Protein AF-A0A349LHI5-F1 (afdb_monomer)

Nearest PDB structures (foldseek):
  5xj6-assembly1_A  TM=8.615E-01  e=1.983E-06  Aquifex aeolicus VF5
  5xj8-assembly1_A  TM=8.610E-01  e=3.447E-06  Aquifex aeolicus VF5

pLDDT: mean 70.76, std 17.77, range [39.59, 93.94]

Solvent-accessible surface area (backbone atoms only — not comparable to full-atom values): 9200 Å² total; per-residue (Å²): 124,28,35,59,59,48,57,50,45,58,71,72,62,80,53,63,80,77,56,48,50,56,52,44,50,48,52,52,48,48,54,38,45,26,71,91,52,75,59,64,37,67,66,42,58,75,39,52,47,30,33,37,42,70,47,26,48,62,40,40,52,53,39,49,52,50,27,50,54,36,23,71,73,69,24,27,59,66,59,17,51,45,52,33,34,67,46,43,24,61,43,43,71,76,42,82,57,80,50,66,74,60,44,30,58,50,37,45,54,51,21,52,54,36,46,61,61,37,49,68,55,52,54,24,52,77,68,69,69,51,75,62,63,73,88,74,75,82,69,77,87,72,82,81,71,76,94,71,79,71,78,79,77,78,73,84,74,90,78,136

Structure (mmCIF, N/CA/C/O backbone):
data_AF-A0A349LHI5-F1
#
_entry.id   AF-A0A349LHI5-F1
#
loop_
_atom_site.group_PDB
_atom_site.id
_atom_site.type_symbol
_atom_site.label_atom_id
_atom_site.label_alt_id
_atom_site.label_comp_id
_atom_site.label_asym_id
_atom_site.label_entity_id
_atom_site.label_seq_id
_atom_site.pdbx_PDB_ins_code
_atom_site.Cartn_x
_atom_site.Cartn_y
_atom_site.Cartn_z
_atom_site.occupancy
_atom_site.B_iso_or_equiv
_atom_site.auth_seq_id
_atom_site.auth_comp_id
_atom_site.auth_asym_id
_atom_site.auth_atom_id
_atom_site.pdbx_PDB_model_num
ATOM 1 N N . LYS A 1 1 ? 8.633 -10.179 5.757 1.00 39.59 1 LYS A N 1
ATOM 2 C CA . LYS A 1 1 ? 7.979 -11.406 5.226 1.00 39.59 1 LYS A CA 1
ATOM 3 C C . LYS A 1 1 ? 7.782 -11.369 3.703 1.00 39.59 1 LYS A C 1
ATOM 5 O O . LYS A 1 1 ? 8.034 -12.392 3.097 1.00 39.59 1 LYS A O 1
ATOM 10 N N . GLY A 1 2 ? 7.414 -10.236 3.080 1.00 47.12 2 GLY A N 1
ATOM 11 C CA . GLY A 1 2 ? 7.325 -10.119 1.605 1.00 47.12 2 GLY A CA 1
ATOM 12 C C . GLY A 1 2 ? 8.663 -9.964 0.859 1.00 47.12 2 GLY A C 1
ATOM 13 O O . GLY A 1 2 ? 8.761 -10.372 -0.290 1.00 47.12 2 GLY A O 1
ATOM 14 N N . TRP A 1 3 ? 9.702 -9.446 1.526 1.00 51.22 3 TRP A N 1
ATOM 15 C CA . TRP A 1 3 ? 11.030 -9.237 0.926 1.00 51.22 3 TRP A CA 1
ATOM 16 C C . TRP A 1 3 ? 11.723 -10.542 0.513 1.00 51.22 3 TRP A C 1
ATOM 18 O O . TRP A 1 3 ? 12.260 -10.628 -0.580 1.00 51.22 3 TRP A O 1
ATOM 28 N N . VAL A 1 4 ? 11.657 -11.581 1.355 1.00 50.03 4 VAL A N 1
ATOM 29 C CA . VAL A 1 4 ? 12.345 -12.858 1.096 1.00 50.03 4 VAL A CA 1
ATOM 30 C C . VAL A 1 4 ? 11.813 -13.546 -0.173 1.00 50.03 4 VAL A C 1
ATOM 32 O O . VAL A 1 4 ? 12.629 -13.853 -1.032 1.00 50.03 4 VAL A O 1
ATOM 35 N N . PRO A 1 5 ? 10.491 -13.721 -0.384 1.00 54.84 5 PRO A N 1
ATOM 36 C CA . PRO A 1 5 ? 9.981 -14.227 -1.661 1.00 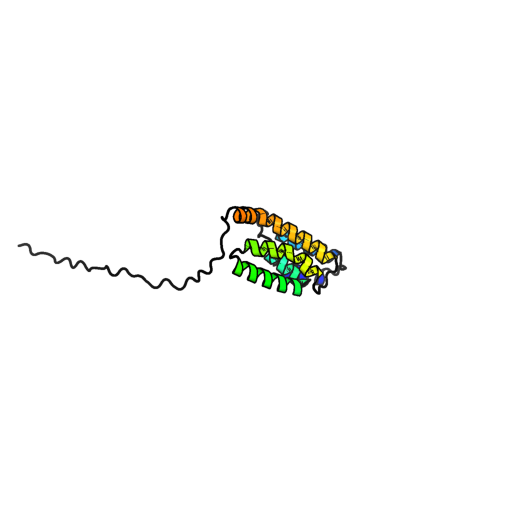54.84 5 PRO A CA 1
ATOM 37 C C . PRO A 1 5 ? 10.303 -13.306 -2.8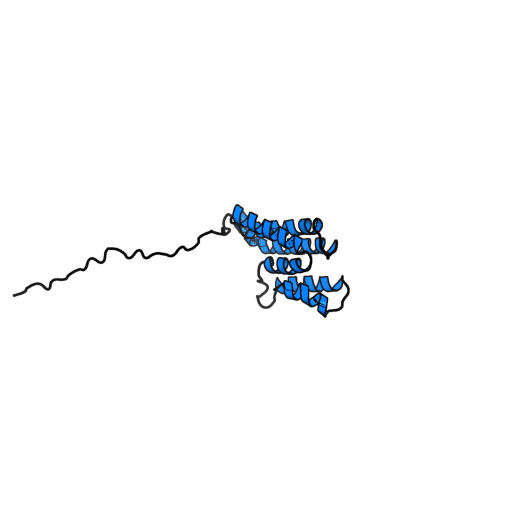45 1.00 54.84 5 PRO A C 1
ATOM 39 O O . PRO A 1 5 ? 10.691 -13.790 -3.899 1.00 54.84 5 PRO A O 1
ATOM 42 N N . ALA A 1 6 ? 10.176 -11.984 -2.683 1.00 53.84 6 ALA A N 1
ATOM 43 C CA . ALA A 1 6 ? 10.388 -11.037 -3.780 1.00 53.84 6 ALA A CA 1
ATOM 44 C C . ALA A 1 6 ? 11.856 -10.948 -4.238 1.00 53.84 6 ALA A C 1
ATOM 46 O O . ALA A 1 6 ? 12.102 -10.715 -5.415 1.00 53.84 6 ALA A O 1
ATOM 47 N N . ALA A 1 7 ? 12.817 -11.146 -3.332 1.00 55.34 7 ALA A N 1
ATOM 48 C CA . ALA A 1 7 ? 14.247 -11.071 -3.629 1.00 55.34 7 ALA A CA 1
ATOM 49 C C . ALA A 1 7 ? 14.867 -12.438 -3.969 1.00 55.34 7 ALA A C 1
ATOM 51 O O . ALA A 1 7 ? 15.732 -12.522 -4.835 1.00 55.34 7 ALA A O 1
ATOM 52 N N . LEU A 1 8 ? 14.434 -13.516 -3.305 1.00 50.81 8 LEU A N 1
ATOM 53 C CA . LEU A 1 8 ? 15.068 -14.833 -3.428 1.00 50.81 8 LEU A CA 1
ATOM 54 C C . LEU A 1 8 ? 14.501 -15.663 -4.591 1.00 50.81 8 LEU A C 1
ATOM 56 O O . LEU A 1 8 ? 15.226 -16.430 -5.220 1.00 50.81 8 LEU A O 1
ATOM 60 N N . PHE A 1 9 ? 13.211 -15.511 -4.899 1.00 55.94 9 PHE A N 1
ATOM 61 C CA . PHE A 1 9 ? 12.540 -16.324 -5.917 1.00 55.94 9 PHE A CA 1
ATOM 62 C C . PHE A 1 9 ? 12.961 -15.994 -7.364 1.00 55.94 9 PHE A C 1
ATOM 64 O O . PHE A 1 9 ? 13.158 -16.934 -8.133 1.00 55.94 9 PHE A O 1
ATOM 71 N N . PRO A 1 10 ? 13.192 -14.720 -7.751 1.00 51.75 10 PRO A N 1
ATOM 72 C CA . PRO A 1 10 ? 13.727 -14.393 -9.078 1.00 51.75 10 PRO A CA 1
ATOM 73 C C . PRO A 1 10 ? 15.134 -14.963 -9.313 1.00 51.75 10 PRO A C 1
ATOM 75 O O . PRO A 1 10 ? 15.476 -15.312 -10.437 1.00 51.75 10 PRO A O 1
ATOM 78 N N . LEU A 1 11 ? 15.926 -15.088 -8.243 1.00 52.97 11 LEU A N 1
ATOM 79 C CA . LEU A 1 11 ? 17.294 -15.611 -8.267 1.00 52.97 11 LEU A CA 1
ATOM 80 C C . LEU A 1 11 ? 17.345 -17.143 -8.393 1.00 52.97 11 LEU A C 1
ATOM 82 O O . LEU A 1 11 ? 18.227 -17.664 -9.067 1.00 52.97 11 LEU A O 1
ATOM 86 N N . LEU A 1 12 ? 16.403 -17.864 -7.772 1.00 48.31 12 LEU A N 1
ATOM 87 C CA . LEU A 1 12 ? 16.358 -19.334 -7.789 1.00 48.31 12 LEU A CA 1
ATOM 88 C C . LEU A 1 12 ? 15.612 -19.924 -8.992 1.00 48.31 12 LEU A C 1
ATOM 90 O O . LEU A 1 12 ? 15.906 -21.046 -9.393 1.00 48.31 12 LEU A O 1
ATOM 94 N N . ALA A 1 13 ? 14.628 -19.213 -9.547 1.00 48.62 13 ALA A N 1
ATOM 95 C CA . ALA A 1 13 ? 13.701 -19.808 -10.508 1.00 48.62 13 ALA A CA 1
ATOM 96 C C . ALA A 1 13 ? 14.181 -19.762 -11.973 1.00 48.62 13 ALA A C 1
ATOM 98 O O . ALA A 1 13 ? 13.583 -20.433 -12.809 1.00 48.62 13 ALA A O 1
ATOM 99 N N . GLY A 1 14 ? 15.230 -18.994 -12.308 1.00 46.53 14 GLY A N 1
ATOM 100 C CA . GLY A 1 14 ? 15.832 -18.984 -13.656 1.00 46.53 14 GLY A CA 1
ATOM 101 C C . GLY A 1 14 ? 14.858 -18.671 -14.806 1.00 46.53 14 GLY A C 1
ATOM 102 O O . GLY A 1 14 ? 15.135 -18.991 -15.958 1.00 46.53 14 GLY A O 1
ATOM 103 N N . VAL A 1 15 ? 13.699 -18.084 -14.501 1.00 44.38 15 VAL A N 1
ATOM 104 C CA . VAL A 1 15 ? 12.613 -17.809 -15.448 1.00 44.38 15 VAL A CA 1
ATOM 105 C C . VAL A 1 15 ? 12.648 -16.350 -15.872 1.00 44.38 15 VAL A C 1
ATOM 107 O O . VAL A 1 15 ? 12.815 -15.454 -15.046 1.00 44.38 15 VAL A O 1
ATOM 110 N N . GLY A 1 16 ? 12.463 -16.112 -17.172 1.00 49.16 16 GLY A N 1
ATOM 111 C CA . GLY A 1 16 ? 12.417 -14.772 -17.748 1.00 49.16 16 GLY A CA 1
ATOM 112 C C . GLY A 1 16 ? 11.425 -13.844 -17.038 1.00 49.16 16 GLY A C 1
ATOM 113 O O . GLY A 1 16 ? 10.417 -14.284 -16.473 1.00 49.16 16 GLY A O 1
ATOM 114 N N . PHE A 1 17 ? 11.722 -12.544 -17.127 1.00 50.91 17 PHE A N 1
ATOM 115 C CA . PHE A 1 17 ? 11.060 -11.424 -16.445 1.00 50.91 17 PHE A CA 1
ATOM 116 C C . PHE A 1 17 ? 9.517 -11.503 -16.338 1.00 50.91 17 PHE A C 1
ATOM 118 O O . PHE A 1 17 ? 9.011 -11.117 -15.296 1.00 50.91 17 PHE A O 1
ATOM 125 N N . PRO A 1 18 ? 8.728 -12.050 -17.289 1.00 53.38 18 PRO A N 1
ATOM 126 C CA . PRO A 1 18 ? 7.265 -12.101 -17.142 1.00 53.38 18 PRO A CA 1
ATOM 127 C C . PRO A 1 18 ? 6.747 -13.056 -16.048 1.00 53.38 18 PRO A C 1
ATOM 129 O O . PRO A 1 18 ? 5.733 -12.780 -15.408 1.00 53.38 18 PRO A O 1
ATOM 132 N N . TRP A 1 19 ? 7.421 -14.187 -15.810 1.00 50.19 19 TRP A N 1
ATOM 133 C CA . TRP A 1 19 ? 6.892 -15.261 -14.952 1.00 50.19 19 TRP A CA 1
ATOM 134 C C . TRP A 1 19 ? 7.224 -15.063 -13.471 1.00 50.19 19 TRP A C 1
ATOM 136 O O . TRP A 1 19 ? 6.378 -15.328 -12.615 1.00 50.19 19 TRP A O 1
ATOM 146 N N . GLY A 1 20 ? 8.404 -14.514 -13.153 1.00 53.28 20 GLY A N 1
ATOM 147 C CA . GLY A 1 20 ? 8.789 -14.171 -11.774 1.00 53.28 20 GLY A CA 1
ATOM 148 C C . GLY A 1 20 ? 7.810 -13.199 -11.094 1.00 53.28 20 GLY A C 1
ATOM 149 O O . GLY A 1 20 ? 7.626 -13.236 -9.877 1.00 53.28 20 GLY A O 1
ATOM 150 N N . PHE A 1 21 ? 7.102 -12.395 -11.890 1.00 52.78 21 PHE A N 1
ATOM 151 C CA . PHE A 1 21 ? 6.123 -11.415 -11.423 1.00 52.78 21 PHE A CA 1
ATOM 152 C C . PHE A 1 21 ? 4.780 -12.030 -11.003 1.00 52.78 21 PHE A C 1
ATOM 154 O O . PHE A 1 21 ? 4.227 -11.621 -9.979 1.00 52.78 21 PHE A O 1
ATOM 161 N N . PHE A 1 22 ? 4.274 -13.053 -11.705 1.00 57.81 22 PHE A N 1
ATOM 162 C CA . PHE A 1 22 ? 3.076 -13.791 -11.273 1.00 57.81 22 PHE A CA 1
ATOM 163 C C . PHE A 1 22 ? 3.319 -14.554 -9.968 1.00 57.81 22 PHE A C 1
ATOM 165 O O . PHE A 1 22 ? 2.437 -14.593 -9.110 1.00 57.81 22 PHE A O 1
ATOM 172 N N . PHE A 1 23 ? 4.528 -15.086 -9.765 1.00 57.31 23 PHE A N 1
ATOM 173 C CA . PHE A 1 23 ? 4.917 -15.693 -8.490 1.00 57.31 23 PHE A CA 1
ATOM 174 C C . PHE A 1 23 ? 5.007 -14.663 -7.356 1.00 57.31 23 PHE A C 1
ATOM 176 O O . PHE A 1 23 ? 4.581 -14.959 -6.242 1.00 57.31 23 PHE A O 1
ATOM 183 N N . GLY A 1 24 ? 5.468 -13.436 -7.630 1.00 56.28 24 GLY A N 1
ATOM 184 C CA . GLY A 1 24 ? 5.420 -12.327 -6.669 1.00 56.28 24 GLY A CA 1
ATOM 185 C C . GLY A 1 24 ? 3.987 -11.971 -6.254 1.00 56.28 24 GLY A C 1
ATOM 186 O O . GLY A 1 24 ? 3.689 -11.855 -5.064 1.00 56.28 24 GLY A O 1
ATOM 187 N N . LEU A 1 25 ? 3.073 -11.889 -7.223 1.00 58.91 25 LEU A N 1
ATOM 188 C CA . LEU A 1 25 ? 1.639 -11.691 -6.992 1.00 58.91 25 LEU A CA 1
ATOM 189 C C . LEU A 1 25 ? 1.021 -12.848 -6.196 1.00 58.91 25 LEU A C 1
ATOM 191 O O . LEU A 1 25 ? 0.307 -12.604 -5.226 1.00 58.91 25 LEU A O 1
ATOM 195 N N . ALA A 1 26 ? 1.334 -14.096 -6.551 1.00 59.94 26 ALA A N 1
ATOM 196 C CA . ALA A 1 26 ? 0.879 -15.292 -5.848 1.00 59.94 26 ALA A CA 1
ATOM 197 C C . ALA A 1 26 ? 1.441 -15.374 -4.420 1.00 59.94 26 ALA A C 1
ATOM 199 O O . ALA A 1 26 ? 0.731 -15.787 -3.507 1.00 59.94 26 ALA A O 1
ATOM 200 N N . ALA A 1 27 ? 2.673 -14.914 -4.186 1.00 57.62 27 ALA A N 1
ATOM 201 C CA . ALA A 1 27 ? 3.264 -14.826 -2.855 1.00 57.62 27 ALA A CA 1
ATOM 202 C C . ALA A 1 27 ? 2.597 -13.732 -2.004 1.00 57.62 27 ALA A C 1
ATOM 204 O O . ALA A 1 27 ? 2.300 -13.962 -0.831 1.00 57.62 27 ALA A O 1
ATOM 205 N N . ILE A 1 28 ? 2.307 -12.557 -2.578 1.00 58.34 28 ILE A N 1
ATOM 206 C CA . ILE A 1 28 ? 1.579 -11.481 -1.884 1.00 58.34 28 ILE A CA 1
ATOM 207 C C . ILE A 1 28 ? 0.135 -11.912 -1.601 1.00 58.34 28 ILE A C 1
ATOM 209 O O . ILE A 1 28 ? -0.336 -11.752 -0.475 1.00 58.34 28 ILE A O 1
ATOM 213 N N . ALA A 1 29 ? -0.548 -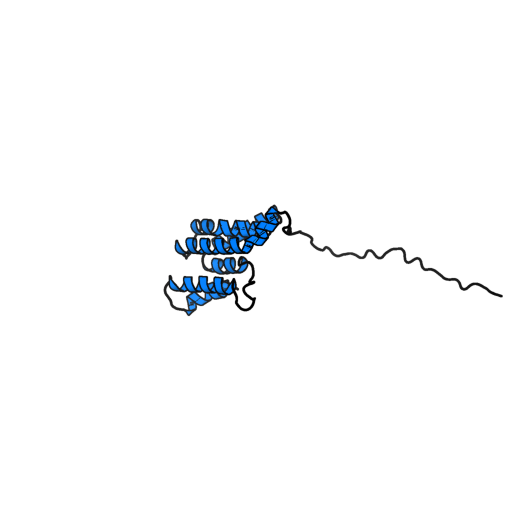12.514 -2.577 1.00 58.16 29 ALA A N 1
ATOM 214 C CA . ALA A 1 29 ? -1.904 -13.032 -2.434 1.00 58.16 29 ALA A CA 1
ATOM 215 C C . ALA A 1 29 ? -1.962 -14.177 -1.413 1.00 58.16 29 ALA A C 1
ATOM 217 O O . ALA A 1 29 ? -2.752 -14.110 -0.478 1.00 58.16 29 ALA A O 1
ATOM 218 N N . GLY A 1 30 ? -1.070 -15.166 -1.504 1.00 52.66 30 GLY A N 1
ATOM 219 C CA . GLY A 1 30 ? -0.945 -16.261 -0.538 1.00 52.66 30 GLY A CA 1
ATOM 220 C C . GLY A 1 30 ? -0.559 -15.788 0.866 1.00 52.66 30 GLY A C 1
ATOM 221 O O . GLY A 1 30 ? -0.896 -16.434 1.855 1.00 52.66 30 GLY A O 1
ATOM 222 N N . HIS A 1 31 ? 0.085 -14.625 0.989 1.00 54.44 31 HIS A N 1
ATOM 223 C CA . HIS A 1 31 ? 0.350 -14.001 2.281 1.00 54.44 31 HIS A CA 1
ATOM 224 C C . HIS A 1 31 ? -0.854 -13.214 2.825 1.00 54.44 31 HIS A C 1
ATOM 226 O O . HIS A 1 31 ? -1.164 -13.309 4.013 1.00 54.44 31 HIS A O 1
ATOM 232 N N . MET A 1 32 ? -1.552 -12.448 1.980 1.00 51.91 32 MET A N 1
ATOM 233 C CA . MET A 1 32 ? -2.773 -11.720 2.358 1.00 51.91 32 MET A CA 1
ATOM 234 C C . MET A 1 32 ? -3.935 -12.673 2.685 1.00 51.91 32 MET A C 1
ATOM 236 O O . MET A 1 32 ? -4.740 -12.385 3.573 1.00 51.91 32 MET A O 1
ATOM 240 N N . PHE A 1 33 ? -3.973 -13.828 2.022 1.00 49.66 33 PHE A N 1
ATOM 241 C CA . PHE A 1 33 ? -4.965 -14.894 2.150 1.00 49.66 33 PHE A CA 1
ATOM 242 C C . PHE A 1 33 ? -4.328 -16.191 2.649 1.00 49.66 33 PHE A C 1
ATOM 244 O O . PHE A 1 33 ? -4.630 -17.274 2.155 1.00 49.66 33 PHE A O 1
ATOM 251 N N . SER A 1 34 ? -3.421 -16.097 3.623 1.00 48.16 34 SER A N 1
ATOM 252 C CA . SER A 1 34 ? -2.790 -17.301 4.152 1.00 48.16 34 SER A CA 1
ATOM 253 C C . SER A 1 34 ? -3.855 -18.202 4.787 1.00 48.16 34 SER A C 1
ATOM 255 O O . SER A 1 34 ? -4.550 -17.803 5.727 1.00 48.16 34 SER A O 1
ATOM 257 N N . PHE A 1 35 ? -3.997 -19.410 4.234 1.00 43.09 35 PHE A N 1
ATOM 258 C CA . PHE A 1 35 ? -4.976 -20.424 4.641 1.00 43.09 35 PHE A CA 1
ATOM 259 C C . PHE A 1 35 ? -4.919 -20.698 6.155 1.00 43.09 35 PHE A C 1
ATOM 261 O O . PHE A 1 35 ? -5.946 -20.836 6.813 1.00 43.09 35 PHE A O 1
ATOM 268 N N . TRP A 1 36 ? -3.714 -20.629 6.729 1.00 43.53 36 TRP A N 1
ATOM 269 C CA . TRP A 1 36 ? -3.418 -20.848 8.147 1.00 43.53 36 TRP A CA 1
ATOM 270 C C . TRP A 1 36 ? -4.021 -19.828 9.126 1.00 43.53 36 TRP A C 1
ATOM 272 O O . TRP A 1 36 ? -4.145 -20.129 10.307 1.00 43.53 36 TRP A O 1
ATOM 282 N N . VAL A 1 37 ? -4.423 -18.638 8.666 1.00 41.44 37 VAL A N 1
ATOM 283 C CA . VAL A 1 37 ? -5.137 -17.634 9.489 1.00 41.44 37 VAL A CA 1
ATOM 284 C C . VAL A 1 37 ? -6.612 -17.509 9.092 1.00 41.44 37 VAL A C 1
ATOM 286 O O . VAL A 1 37 ? -7.247 -16.483 9.339 1.00 41.44 37 VAL A O 1
ATOM 289 N N . GLY A 1 38 ? -7.174 -18.535 8.442 1.00 41.53 38 GLY A N 1
ATOM 290 C CA . GLY A 1 38 ? -8.589 -18.583 8.066 1.00 41.53 38 GLY A CA 1
ATOM 291 C C . GLY A 1 38 ? -8.996 -17.439 7.139 1.00 41.53 38 GLY A C 1
ATOM 292 O O . GLY A 1 38 ? -10.059 -16.847 7.320 1.00 41.53 38 GLY A O 1
ATOM 293 N N . PHE A 1 39 ? -8.110 -17.051 6.211 1.00 50.41 39 PHE A N 1
ATOM 294 C CA . PHE A 1 39 ? -8.302 -15.910 5.303 1.00 50.41 39 PHE A CA 1
ATOM 295 C C . PHE A 1 39 ? -8.505 -14.549 6.015 1.00 50.41 39 PHE A C 1
ATOM 297 O O . PHE A 1 39 ? -8.837 -13.536 5.391 1.00 50.41 39 PHE A O 1
ATOM 304 N N . LYS A 1 40 ? -8.238 -14.482 7.328 1.00 50.00 40 LYS A N 1
ATOM 305 C CA . LYS A 1 40 ? -8.214 -13.261 8.149 1.00 50.00 40 LYS A CA 1
ATOM 306 C C . LYS A 1 40 ? -6.780 -12.749 8.336 1.00 50.00 40 LYS A C 1
ATOM 308 O O . LYS A 1 40 ? -6.404 -12.310 9.418 1.00 50.00 40 LYS A O 1
ATOM 313 N N . GLY A 1 41 ? -5.978 -12.790 7.272 1.00 57.03 41 GLY A N 1
ATOM 314 C CA . GLY A 1 41 ? -4.630 -12.223 7.264 1.00 57.03 41 GLY A CA 1
ATOM 315 C C . GLY A 1 41 ? -4.617 -10.708 7.507 1.00 57.03 41 GLY A C 1
ATOM 316 O O . GLY A 1 41 ? -5.631 -10.015 7.345 1.00 57.03 41 GLY A O 1
ATOM 317 N N . GLY A 1 42 ? -3.450 -10.191 7.908 1.00 60.97 42 GLY A N 1
ATOM 318 C CA . GLY A 1 42 ? -3.222 -8.760 8.124 1.00 60.97 42 GLY A CA 1
ATOM 319 C C . GLY A 1 42 ? -3.524 -7.913 6.879 1.00 60.97 42 GLY A C 1
ATOM 320 O O . GLY A 1 42 ? -3.628 -8.418 5.767 1.00 60.97 42 GLY A O 1
ATOM 321 N N . LYS A 1 43 ? -3.647 -6.591 7.044 1.00 69.38 43 LYS A N 1
ATOM 322 C CA . LYS A 1 43 ? -4.117 -5.655 5.996 1.00 69.38 43 LYS A CA 1
ATOM 323 C C . LYS A 1 43 ? -3.191 -5.484 4.775 1.00 69.38 43 LYS A C 1
ATOM 325 O O . LYS A 1 43 ? -3.434 -4.616 3.947 1.00 69.38 43 LYS A O 1
ATOM 330 N N . GLY A 1 44 ? -2.117 -6.264 4.674 1.00 65.50 44 GLY A N 1
ATOM 331 C CA . GLY A 1 44 ? -1.239 -6.311 3.503 1.00 65.50 44 GLY A CA 1
ATOM 332 C C . GLY A 1 44 ? -0.194 -5.196 3.391 1.00 65.50 44 GLY A C 1
ATOM 333 O O . GLY A 1 44 ? 0.779 -5.399 2.679 1.00 65.50 44 GLY A O 1
ATOM 334 N N . MET A 1 45 ? -0.310 -4.080 4.125 1.00 77.56 45 MET A N 1
ATOM 335 C CA . MET A 1 45 ? 0.599 -2.920 3.994 1.00 77.56 45 MET A CA 1
ATOM 336 C C . MET A 1 45 ? 2.088 -3.259 4.153 1.00 77.56 45 MET A C 1
ATOM 338 O O . MET A 1 45 ? 2.881 -2.979 3.260 1.00 77.56 45 MET A O 1
ATOM 342 N N . ALA A 1 46 ? 2.481 -3.897 5.262 1.00 73.56 46 ALA A N 1
ATOM 343 C CA . ALA A 1 46 ? 3.890 -4.221 5.520 1.00 73.56 46 ALA A CA 1
ATOM 344 C C . ALA A 1 46 ? 4.455 -5.248 4.521 1.00 73.56 46 ALA A C 1
ATOM 346 O O . ALA A 1 46 ? 5.644 -5.245 4.205 1.00 73.56 46 ALA A O 1
ATOM 347 N N . THR A 1 47 ? 3.600 -6.132 4.009 1.00 71.06 47 THR A N 1
ATOM 348 C CA . THR A 1 47 ? 3.998 -7.150 3.033 1.00 71.06 47 THR A CA 1
ATOM 349 C C . THR A 1 47 ? 4.125 -6.551 1.640 1.00 71.06 47 THR A C 1
ATOM 351 O O . THR A 1 47 ? 5.119 -6.825 0.975 1.00 71.06 47 THR A O 1
ATOM 354 N N . GLY A 1 48 ? 3.187 -5.687 1.240 1.00 72.50 48 GLY A N 1
ATOM 355 C CA . GLY A 1 48 ? 3.254 -4.921 -0.002 1.00 72.50 48 GLY A CA 1
ATOM 356 C C . GLY A 1 48 ? 4.482 -4.015 -0.046 1.00 72.50 48 GLY A C 1
ATOM 357 O O . GLY A 1 48 ? 5.238 -4.071 -1.009 1.00 72.50 48 GLY A O 1
ATOM 358 N N . ALA A 1 49 ? 4.756 -3.279 1.037 1.00 77.06 49 ALA A N 1
ATOM 359 C CA . ALA A 1 49 ? 5.967 -2.467 1.159 1.00 77.06 49 ALA A CA 1
ATOM 360 C C . ALA A 1 49 ? 7.244 -3.317 1.048 1.00 77.06 49 ALA A C 1
ATOM 362 O O . ALA A 1 49 ? 8.165 -2.956 0.325 1.00 77.06 49 ALA A O 1
ATOM 363 N N . GLY A 1 50 ? 7.287 -4.481 1.706 1.00 71.19 50 GLY A N 1
ATOM 364 C CA . GLY A 1 50 ? 8.430 -5.391 1.616 1.00 71.19 50 GLY A CA 1
ATOM 365 C C . GLY A 1 50 ? 8.651 -5.984 0.219 1.00 71.19 50 GLY A C 1
ATOM 366 O O . GLY A 1 50 ? 9.797 -6.224 -0.146 1.00 71.19 50 GLY A O 1
ATOM 367 N N . ALA A 1 51 ? 7.586 -6.213 -0.553 1.00 73.25 51 ALA A N 1
ATOM 368 C CA . ALA A 1 51 ? 7.687 -6.678 -1.936 1.00 73.25 51 ALA A CA 1
ATOM 369 C C . ALA A 1 51 ? 8.138 -5.554 -2.882 1.00 73.25 51 ALA A C 1
ATOM 371 O O . ALA A 1 51 ? 9.036 -5.752 -3.696 1.00 73.25 51 ALA A O 1
ATOM 372 N N . LEU A 1 52 ? 7.574 -4.352 -2.724 1.00 77.12 52 LEU A N 1
ATOM 373 C CA . LEU A 1 52 ? 7.975 -3.175 -3.495 1.00 77.12 52 LEU A CA 1
ATOM 374 C C . LEU A 1 52 ? 9.407 -2.737 -3.191 1.00 77.12 52 LEU A C 1
ATOM 376 O O . LEU A 1 52 ? 10.058 -2.193 -4.071 1.00 77.12 52 LEU A O 1
ATOM 380 N N . LEU A 1 53 ? 9.936 -3.017 -1.998 1.00 79.75 53 LEU A N 1
ATOM 381 C CA . LEU A 1 53 ? 11.305 -2.646 -1.637 1.00 79.75 53 LEU A CA 1
ATOM 382 C C . LEU A 1 53 ? 12.350 -3.311 -2.547 1.00 79.75 53 LEU A C 1
ATOM 384 O O . LEU A 1 53 ? 13.397 -2.723 -2.792 1.00 79.75 53 LEU A O 1
ATOM 388 N N . ALA A 1 54 ? 12.057 -4.506 -3.070 1.00 73.00 54 ALA A N 1
ATOM 389 C CA . ALA A 1 54 ? 12.940 -5.204 -4.002 1.00 73.00 54 ALA A CA 1
ATOM 390 C C . ALA A 1 54 ? 12.916 -4.600 -5.421 1.00 73.00 54 ALA A C 1
ATOM 392 O O . ALA A 1 54 ? 13.919 -4.664 -6.122 1.00 73.00 54 ALA A O 1
ATOM 393 N N . LEU A 1 55 ? 11.789 -4.013 -5.843 1.00 73.25 55 LEU A N 1
ATOM 394 C CA . LEU A 1 55 ? 11.556 -3.582 -7.233 1.00 73.25 55 LEU A CA 1
ATOM 395 C C . LEU A 1 55 ? 11.617 -2.058 -7.431 1.00 73.25 55 LEU A C 1
ATOM 397 O O . LEU A 1 55 ? 12.015 -1.577 -8.492 1.00 73.25 55 LEU A O 1
ATOM 401 N N . ALA A 1 56 ? 11.203 -1.305 -6.414 1.00 82.56 56 ALA A N 1
ATOM 402 C CA . ALA A 1 56 ? 11.105 0.150 -6.392 1.00 82.56 56 ALA A CA 1
ATOM 403 C C . ALA A 1 56 ? 11.448 0.695 -4.987 1.00 82.56 56 ALA A C 1
ATOM 405 O O . ALA A 1 56 ? 10.581 1.239 -4.292 1.00 82.56 56 ALA A O 1
ATOM 406 N N . PRO A 1 57 ? 12.713 0.570 -4.538 1.00 85.38 57 PRO A N 1
ATOM 407 C CA . PRO A 1 57 ? 13.133 1.023 -3.210 1.00 85.38 57 PRO A CA 1
ATOM 408 C C . PRO A 1 57 ? 12.889 2.524 -2.988 1.00 85.38 57 PRO A C 1
ATOM 410 O O . PRO A 1 57 ? 12.451 2.923 -1.909 1.00 85.38 57 PRO A O 1
ATOM 413 N N . THR A 1 58 ? 13.082 3.347 -4.023 1.00 88.00 58 THR A N 1
ATOM 414 C CA . THR A 1 58 ? 12.808 4.792 -3.992 1.00 88.00 58 THR A CA 1
ATOM 415 C C . THR A 1 58 ? 11.335 5.084 -3.704 1.00 88.00 58 THR A C 1
ATOM 417 O O . THR A 1 58 ? 11.022 5.909 -2.846 1.00 88.00 58 THR A O 1
ATOM 420 N N . ALA A 1 59 ? 10.419 4.364 -4.359 1.00 88.06 59 ALA A N 1
ATOM 421 C CA . ALA A 1 59 ? 8.985 4.524 -4.144 1.00 88.06 59 ALA A CA 1
ATOM 422 C C . ALA A 1 59 ? 8.575 4.143 -2.714 1.00 88.06 59 ALA A C 1
ATOM 424 O O . ALA A 1 59 ? 7.762 4.832 -2.097 1.00 88.06 59 ALA A O 1
ATOM 425 N N . VAL A 1 60 ? 9.173 3.084 -2.156 1.00 87.75 60 VAL A N 1
ATOM 426 C CA . VAL A 1 60 ? 8.925 2.678 -0.765 1.00 87.75 60 VAL A CA 1
ATOM 427 C C . VAL A 1 60 ? 9.410 3.736 0.218 1.00 87.75 60 VAL A C 1
ATOM 429 O O . VAL A 1 60 ? 8.695 4.035 1.171 1.00 87.75 60 VAL A O 1
ATOM 432 N N . LEU A 1 61 ? 10.578 4.337 -0.014 1.00 92.69 61 LEU A N 1
ATOM 433 C CA . LEU A 1 61 ? 11.094 5.397 0.850 1.00 92.69 61 LEU A CA 1
ATOM 434 C C . LEU A 1 61 ? 10.161 6.618 0.867 1.00 92.69 61 LEU A C 1
ATOM 436 O O . LEU A 1 61 ? 9.805 7.103 1.940 1.00 92.69 61 LEU A O 1
ATOM 440 N N . ILE A 1 62 ? 9.700 7.064 -0.305 1.00 92.88 62 ILE A N 1
ATOM 441 C CA . ILE A 1 62 ? 8.728 8.163 -0.421 1.00 92.88 62 ILE A CA 1
ATOM 442 C C . ILE A 1 62 ? 7.416 7.794 0.279 1.00 92.88 62 ILE A C 1
ATOM 444 O O . ILE A 1 62 ? 6.879 8.587 1.053 1.00 92.88 62 ILE A O 1
ATOM 448 N N . GLY A 1 63 ? 6.921 6.573 0.062 1.00 90.88 63 GLY A N 1
ATOM 449 C CA . GLY A 1 63 ? 5.715 6.067 0.713 1.00 90.88 63 GLY A CA 1
ATOM 450 C C . GLY A 1 63 ? 5.835 6.018 2.239 1.00 90.88 63 GLY A C 1
ATOM 451 O O . GLY A 1 63 ? 4.883 6.364 2.934 1.00 90.88 63 GLY A O 1
ATOM 452 N N . LEU A 1 64 ? 7.001 5.649 2.778 1.00 91.50 64 LEU A N 1
ATOM 453 C CA . LEU A 1 64 ? 7.277 5.648 4.218 1.00 91.50 64 LEU A CA 1
ATOM 454 C C . LEU A 1 64 ? 7.287 7.059 4.806 1.00 91.50 64 LEU A C 1
ATOM 456 O O . LEU A 1 64 ? 6.675 7.282 5.852 1.00 91.50 64 LEU A O 1
ATOM 460 N N . ILE A 1 65 ? 7.938 8.008 4.129 1.00 93.94 65 ILE A N 1
ATOM 461 C CA . ILE A 1 65 ? 7.945 9.417 4.537 1.00 93.94 65 ILE A CA 1
ATOM 462 C C . ILE A 1 65 ? 6.511 9.950 4.553 1.00 93.94 65 ILE A C 1
ATOM 464 O O . ILE A 1 65 ? 6.056 10.465 5.573 1.00 93.94 65 ILE A O 1
ATOM 468 N N . MET A 1 66 ? 5.762 9.743 3.465 1.00 93.69 66 MET A N 1
ATOM 469 C CA . MET A 1 66 ? 4.360 10.145 3.369 1.00 93.69 66 MET A CA 1
ATOM 470 C C . MET A 1 66 ? 3.511 9.492 4.468 1.00 93.69 66 MET A C 1
ATOM 472 O O . MET A 1 66 ? 2.716 10.173 5.116 1.00 93.69 66 MET A O 1
ATOM 476 N N . TRP A 1 67 ? 3.697 8.195 4.729 1.00 93.12 67 TRP A N 1
ATOM 477 C CA . TRP A 1 67 ? 2.969 7.484 5.779 1.00 93.12 67 TRP A CA 1
ATOM 478 C C . TRP A 1 67 ? 3.235 8.089 7.157 1.00 93.12 67 TRP A C 1
ATOM 480 O O . TRP A 1 67 ? 2.296 8.296 7.927 1.00 93.12 67 TRP A O 1
ATOM 490 N N . PHE A 1 68 ? 4.495 8.396 7.470 1.00 92.06 68 PHE A N 1
ATOM 491 C CA . PHE A 1 68 ? 4.871 8.975 8.753 1.00 92.06 68 PHE A CA 1
ATOM 492 C C . PHE A 1 68 ? 4.314 10.393 8.906 1.00 92.06 68 PHE A C 1
ATOM 494 O O . PHE A 1 68 ? 3.666 10.681 9.911 1.00 92.06 68 PHE A O 1
ATOM 501 N N . SER A 1 69 ? 4.456 11.243 7.885 1.00 92.75 69 SER A N 1
ATOM 502 C CA . SER A 1 69 ? 3.886 12.596 7.870 1.00 92.75 69 SER A CA 1
ATOM 503 C C . SER A 1 69 ? 2.369 12.585 8.064 1.00 92.75 69 SER A C 1
ATOM 505 O O . SER A 1 69 ? 1.845 13.325 8.896 1.00 92.75 69 SER A O 1
ATOM 507 N N . LEU A 1 70 ? 1.654 11.701 7.362 1.00 92.62 70 LEU A N 1
ATOM 508 C CA . LEU A 1 70 ? 0.202 11.569 7.487 1.00 92.62 70 LEU A CA 1
ATOM 509 C C . LEU A 1 70 ? -0.211 11.001 8.843 1.00 92.62 70 LEU A C 1
ATOM 511 O O . LEU A 1 70 ? -1.176 11.478 9.437 1.00 92.62 70 LEU A O 1
ATOM 515 N N . THR A 1 71 ? 0.507 10.001 9.355 1.00 89.94 71 THR A N 1
ATOM 516 C CA . THR A 1 71 ? 0.204 9.396 10.658 1.00 89.94 71 THR A CA 1
ATOM 517 C C . THR A 1 71 ? 0.424 10.403 11.780 1.00 89.94 71 THR A C 1
ATOM 519 O O . THR A 1 71 ? -0.415 10.507 12.671 1.00 89.94 71 THR A O 1
ATOM 522 N N . LEU A 1 72 ? 1.507 11.182 11.725 1.00 89.75 72 LEU A N 1
ATOM 523 C CA . LEU A 1 72 ? 1.794 12.212 12.719 1.00 89.75 72 LEU A CA 1
ATOM 524 C C . LEU A 1 72 ? 0.847 13.411 12.628 1.00 89.75 72 LEU A C 1
ATOM 526 O O . LEU A 1 72 ? 0.464 13.940 13.668 1.00 89.75 72 LEU A O 1
ATOM 530 N N . GLY A 1 73 ? 0.466 13.830 11.418 1.00 88.94 73 GLY A N 1
ATOM 531 C CA . GLY A 1 73 ? -0.439 14.965 11.218 1.00 88.94 73 GLY A CA 1
ATOM 532 C C . GLY A 1 73 ? -1.901 14.640 11.531 1.00 88.94 73 GLY A C 1
ATOM 533 O O . GLY A 1 73 ? -2.594 15.438 12.152 1.00 88.94 73 GLY A O 1
ATOM 534 N N . SER A 1 74 ? -2.380 13.459 11.127 1.00 87.69 74 SER A N 1
ATOM 535 C CA . SER A 1 74 ? -3.787 13.065 11.307 1.00 87.69 74 SER A CA 1
ATOM 536 C C . SER A 1 74 ? -4.051 12.277 12.591 1.00 87.69 74 SER A C 1
ATOM 538 O O . SER A 1 74 ? -5.184 12.229 13.066 1.00 87.69 74 SER A O 1
ATOM 540 N N . GLY A 1 75 ? -3.031 11.617 13.145 1.00 86.62 75 GLY A N 1
ATOM 541 C CA . GLY A 1 75 ? -3.187 10.648 14.225 1.00 86.62 75 GLY A CA 1
ATOM 542 C C . GLY A 1 75 ? -3.832 9.330 13.786 1.00 86.62 75 GLY A C 1
ATOM 543 O O . GLY A 1 75 ? -4.066 8.482 14.634 1.00 86.62 75 GLY A O 1
ATOM 544 N N . TYR A 1 76 ? -4.126 9.107 12.500 1.00 88.06 76 TYR A N 1
ATOM 545 C CA . TYR A 1 76 ? -4.795 7.891 12.028 1.00 88.06 76 TYR A CA 1
ATOM 546 C C . TYR A 1 76 ? -3.871 7.047 11.146 1.00 88.06 76 TYR A C 1
ATOM 548 O O . TYR A 1 76 ? -3.634 7.354 9.978 1.00 88.06 76 TYR A O 1
ATOM 556 N N . VAL A 1 77 ? -3.413 5.912 11.681 1.00 87.94 77 VAL A N 1
ATOM 557 C CA . VAL A 1 77 ? -2.573 4.950 10.942 1.00 87.94 77 VAL A CA 1
ATOM 558 C C . VAL A 1 77 ? -3.292 4.401 9.705 1.00 87.94 77 VAL A C 1
ATOM 560 O O . VAL A 1 77 ? -2.681 4.237 8.651 1.00 87.94 77 VAL A O 1
ATOM 563 N N . SER A 1 78 ? -4.593 4.122 9.810 1.00 87.69 78 SER A N 1
ATOM 564 C CA . SER A 1 78 ? -5.384 3.584 8.700 1.00 87.69 78 SER A CA 1
ATOM 565 C C . SER A 1 78 ? -5.563 4.585 7.565 1.00 87.69 78 SER A C 1
ATOM 567 O O . SER A 1 78 ? -5.439 4.195 6.407 1.00 87.69 78 SER A O 1
ATOM 569 N N . LEU A 1 79 ? -5.799 5.859 7.884 1.00 89.31 79 LEU A N 1
ATOM 570 C CA . LEU A 1 79 ? -5.889 6.928 6.894 1.00 89.31 79 LEU A CA 1
ATOM 571 C C . LEU A 1 79 ? -4.566 7.073 6.139 1.00 89.31 79 LEU A C 1
ATOM 573 O O . LEU A 1 79 ? -4.555 7.043 4.911 1.00 89.31 79 LEU A O 1
ATOM 577 N N . ALA A 1 80 ? -3.452 7.145 6.873 1.00 91.62 80 ALA A N 1
ATOM 578 C CA . ALA A 1 80 ? -2.123 7.216 6.279 1.00 91.62 80 ALA A CA 1
ATOM 579 C C . ALA A 1 80 ? -1.845 6.019 5.357 1.00 91.62 80 ALA A C 1
ATOM 581 O O . ALA A 1 80 ? -1.352 6.192 4.247 1.00 91.62 80 ALA A O 1
ATOM 582 N N . SER A 1 81 ? -2.202 4.802 5.779 1.00 89.00 81 SER A N 1
ATOM 583 C CA . SER A 1 81 ? -2.027 3.600 4.959 1.00 89.00 81 SER A CA 1
ATOM 584 C C . SER A 1 81 ? -2.860 3.610 3.676 1.00 89.00 81 SER A C 1
ATOM 586 O O . SER A 1 81 ? -2.351 3.207 2.635 1.00 89.00 81 SER A O 1
ATOM 588 N N . ILE A 1 82 ? -4.110 4.080 3.724 1.00 91.25 82 ILE A N 1
ATOM 589 C CA . ILE A 1 82 ? -4.978 4.179 2.540 1.00 91.25 82 ILE A CA 1
ATOM 590 C C . ILE A 1 82 ? -4.415 5.200 1.549 1.00 91.25 82 ILE A C 1
ATOM 592 O O . ILE A 1 82 ? -4.284 4.894 0.367 1.00 91.25 82 ILE A O 1
ATOM 596 N N . LEU A 1 83 ? -4.049 6.388 2.032 1.00 93.81 83 LEU A N 1
ATOM 597 C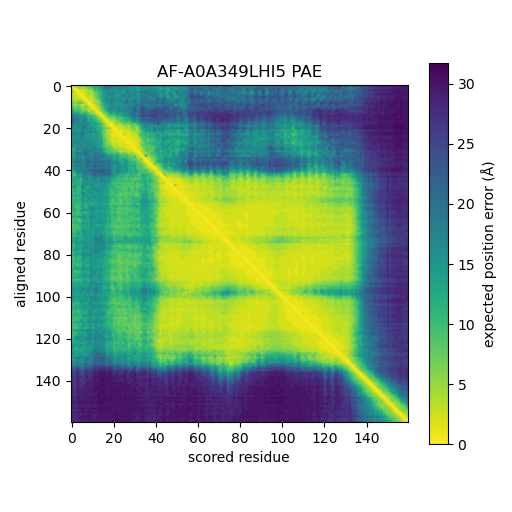 CA . LEU A 1 83 ? -3.513 7.455 1.187 1.00 93.81 83 LEU A CA 1
ATOM 598 C C . LEU A 1 83 ? -2.199 7.041 0.524 1.00 93.81 83 LEU A C 1
ATOM 600 O O . LEU A 1 83 ? -2.036 7.227 -0.678 1.00 93.81 83 LEU A O 1
ATOM 604 N N . VAL A 1 84 ? -1.300 6.401 1.273 1.00 93.25 84 VAL A N 1
ATOM 605 C CA . VAL A 1 84 ? -0.044 5.885 0.716 1.00 93.25 84 VAL A CA 1
ATOM 606 C C . VAL A 1 84 ? -0.296 4.773 -0.293 1.00 93.25 84 VAL A C 1
ATOM 608 O O . VAL A 1 84 ? 0.336 4.771 -1.344 1.00 93.25 84 VAL A O 1
ATOM 611 N N . ALA A 1 85 ? -1.239 3.861 -0.038 1.00 90.62 85 ALA A N 1
ATOM 612 C CA . ALA A 1 85 ? -1.591 2.825 -1.006 1.00 90.62 85 ALA A CA 1
ATOM 613 C C . ALA A 1 85 ? -2.090 3.430 -2.328 1.00 90.62 85 ALA A C 1
ATOM 615 O O . ALA A 1 85 ? -1.641 3.014 -3.389 1.00 90.62 85 ALA A O 1
ATOM 616 N N . VAL A 1 86 ? -2.951 4.451 -2.271 1.00 93.62 86 VAL A N 1
ATOM 617 C CA . VAL A 1 86 ? -3.458 5.157 -3.462 1.00 93.62 86 VAL A CA 1
ATOM 618 C C . VAL A 1 86 ? -2.362 5.965 -4.165 1.00 93.62 86 VAL A C 1
ATOM 620 O O . VAL A 1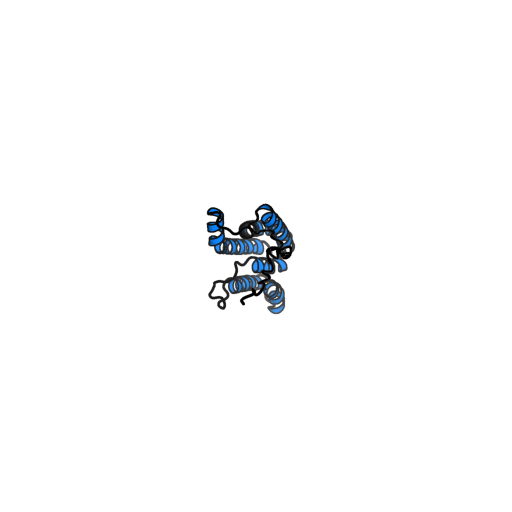 86 ? -2.337 6.019 -5.391 1.00 93.62 86 VAL A O 1
ATOM 623 N N . ALA A 1 87 ? -1.432 6.557 -3.415 1.00 93.94 87 ALA A N 1
ATOM 624 C CA . ALA A 1 87 ? -0.310 7.311 -3.971 1.00 93.94 87 ALA A CA 1
ATOM 625 C C . ALA A 1 87 ? 0.809 6.414 -4.530 1.00 93.94 87 ALA A C 1
ATOM 627 O O . ALA A 1 87 ? 1.635 6.878 -5.309 1.00 93.94 87 ALA A O 1
ATOM 628 N N . THR A 1 88 ? 0.853 5.131 -4.165 1.00 91.69 88 THR A N 1
ATOM 629 C CA . THR A 1 88 ? 1.946 4.226 -4.550 1.00 91.69 88 THR A CA 1
ATOM 630 C C . THR A 1 88 ? 2.084 4.057 -6.073 1.00 91.69 88 THR A C 1
ATOM 632 O O . THR A 1 88 ? 3.201 4.222 -6.560 1.00 91.69 88 THR A O 1
ATOM 635 N N . PRO A 1 89 ? 1.017 3.798 -6.858 1.00 91.62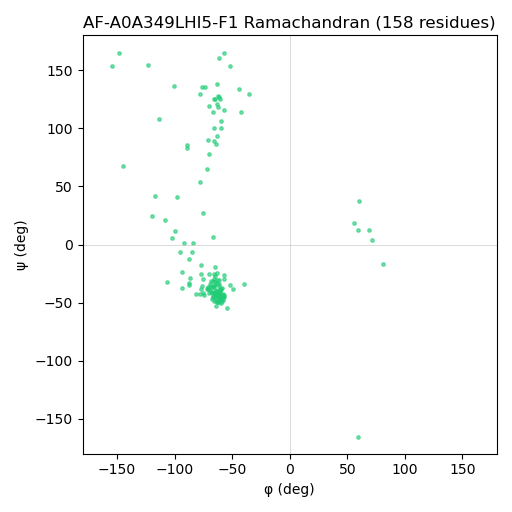 89 PRO A N 1
ATOM 636 C CA . PRO A 1 89 ? 1.139 3.670 -8.312 1.00 91.62 89 PRO A CA 1
ATOM 637 C C . PRO A 1 89 ? 1.706 4.904 -9.028 1.00 91.62 89 PRO A C 1
ATOM 639 O O . PRO A 1 89 ? 2.652 4.734 -9.797 1.00 91.62 89 PRO A O 1
ATOM 642 N N . PRO A 1 90 ? 1.220 6.141 -8.785 1.00 93.88 90 PRO A N 1
ATOM 643 C CA . PRO A 1 90 ? 1.831 7.314 -9.401 1.00 93.88 90 PRO A CA 1
ATOM 644 C C . PRO A 1 90 ? 3.255 7.559 -8.892 1.00 93.88 90 PRO A C 1
ATOM 646 O O . PRO A 1 90 ? 4.113 7.916 -9.690 1.00 93.88 90 PRO A O 1
ATOM 649 N N . ILE A 1 91 ? 3.557 7.312 -7.609 1.00 92.94 91 ILE A N 1
ATOM 650 C CA . ILE A 1 91 ? 4.938 7.419 -7.105 1.00 92.94 91 ILE A CA 1
ATOM 651 C C . ILE A 1 91 ? 5.865 6.488 -7.889 1.00 92.94 91 ILE A C 1
ATOM 653 O O . ILE A 1 91 ? 6.941 6.913 -8.297 1.00 92.94 91 ILE A O 1
ATOM 657 N N . ILE A 1 92 ? 5.455 5.241 -8.129 1.00 90.19 92 ILE A N 1
ATOM 658 C CA . ILE A 1 92 ? 6.228 4.300 -8.944 1.00 90.19 92 ILE A CA 1
ATOM 659 C C . ILE A 1 92 ? 6.363 4.845 -10.368 1.00 90.19 92 ILE A C 1
ATOM 661 O O . ILE A 1 92 ? 7.479 4.959 -10.847 1.00 90.19 92 ILE A O 1
ATOM 665 N N . ALA A 1 93 ? 5.274 5.278 -11.005 1.00 89.94 93 ALA A N 1
ATOM 666 C CA . ALA A 1 93 ? 5.308 5.790 -12.378 1.00 89.94 93 ALA A CA 1
ATOM 667 C C . ALA A 1 93 ? 6.271 6.980 -12.591 1.00 89.94 93 ALA A C 1
ATOM 669 O O . ALA A 1 93 ? 6.805 7.141 -13.685 1.00 89.94 93 ALA A O 1
ATOM 670 N N . PHE A 1 94 ? 6.503 7.803 -11.562 1.00 91.50 94 PHE A N 1
ATOM 671 C CA . PHE A 1 94 ? 7.375 8.983 -11.633 1.00 91.50 94 PHE A CA 1
ATOM 672 C C . PHE A 1 94 ? 8.761 8.791 -11.002 1.00 91.50 94 PHE A C 1
ATOM 674 O O . PHE A 1 94 ? 9.523 9.754 -10.912 1.00 91.50 94 PHE A O 1
ATOM 681 N N . THR A 1 95 ? 9.113 7.586 -10.546 1.00 89.50 95 THR A N 1
ATOM 682 C CA . THR A 1 95 ? 10.411 7.328 -9.903 1.00 89.50 95 THR A CA 1
ATOM 683 C C . THR A 1 95 ? 11.198 6.222 -10.603 1.00 89.50 95 THR A C 1
ATOM 685 O O . THR A 1 95 ? 10.613 5.347 -11.235 1.00 89.50 95 THR A O 1
ATOM 688 N N . PRO A 1 96 ? 12.542 6.218 -10.497 1.00 84.31 96 PRO A N 1
ATOM 689 C CA . PRO A 1 96 ? 13.350 5.141 -11.057 1.00 84.31 96 PRO A CA 1
ATOM 690 C C . PRO A 1 96 ? 13.002 3.787 -10.424 1.00 84.31 96 PRO A C 1
ATOM 692 O O . PRO A 1 96 ? 13.076 3.624 -9.203 1.00 84.31 96 PRO A O 1
ATOM 695 N N . HIS A 1 97 ? 12.666 2.805 -11.261 1.00 82.94 97 HIS A N 1
ATOM 696 C CA . HIS A 1 97 ? 12.395 1.427 -10.856 1.00 82.94 97 HIS A CA 1
ATOM 697 C C . HIS A 1 97 ? 12.797 0.434 -11.949 1.00 82.94 97 HIS A C 1
ATOM 699 O O . HIS A 1 97 ? 12.954 0.795 -13.113 1.00 82.94 97 HIS A O 1
ATOM 705 N N . GLN A 1 98 ? 12.902 -0.846 -11.589 1.00 71.81 98 GLN A N 1
ATOM 706 C CA . GLN A 1 98 ? 13.348 -1.895 -12.516 1.00 71.81 98 GLN A CA 1
ATOM 707 C C . GLN A 1 98 ? 12.192 -2.641 -13.210 1.00 71.81 98 GLN A C 1
ATOM 709 O O . GLN A 1 98 ? 12.436 -3.455 -14.089 1.00 71.81 98 GLN A O 1
ATOM 714 N N . GLY A 1 99 ? 10.933 -2.380 -12.835 1.00 69.31 99 GLY A N 1
ATOM 715 C CA . GLY A 1 99 ? 9.785 -3.207 -13.241 1.00 69.31 99 GLY A CA 1
ATOM 716 C C . GLY A 1 99 ? 8.911 -2.727 -14.411 1.00 69.31 99 GLY A C 1
ATOM 717 O O . GLY A 1 99 ? 7.828 -3.277 -14.568 1.00 69.31 99 GLY A O 1
ATOM 718 N N . GLY A 1 100 ? 9.324 -1.721 -15.192 1.00 79.00 100 GLY A N 1
ATOM 719 C CA . GLY A 1 100 ? 8.558 -1.258 -16.365 1.00 79.00 100 GLY A CA 1
ATOM 720 C C . GLY A 1 100 ? 7.125 -0.765 -16.077 1.00 79.00 100 GLY A C 1
ATOM 721 O O . GLY A 1 100 ? 6.749 -0.499 -14.933 1.00 79.00 100 GLY A O 1
ATOM 722 N N . ALA A 1 101 ? 6.313 -0.625 -17.129 1.00 79.25 101 ALA A N 1
ATOM 723 C CA . ALA A 1 101 ? 4.911 -0.199 -17.017 1.00 79.25 101 ALA A CA 1
ATOM 724 C C . ALA A 1 101 ? 4.046 -1.231 -16.265 1.00 79.25 101 ALA A C 1
ATOM 726 O O . ALA A 1 101 ? 3.041 -0.897 -15.640 1.00 79.25 101 ALA A O 1
ATOM 727 N N . GLU A 1 102 ? 4.463 -2.492 -16.285 1.00 77.75 102 GLU A N 1
ATOM 728 C CA . GLU A 1 102 ? 3.846 -3.621 -15.605 1.00 77.75 102 GLU A CA 1
ATOM 729 C C . GLU A 1 102 ? 3.821 -3.411 -14.091 1.00 77.75 102 GLU A C 1
ATOM 731 O O . GLU A 1 102 ? 2.798 -3.652 -13.448 1.00 77.75 102 GLU A O 1
ATOM 736 N N . LEU A 1 103 ? 4.909 -2.895 -13.509 1.00 79.50 103 LEU A N 1
ATOM 737 C CA . LEU A 1 103 ? 4.973 -2.606 -12.077 1.00 79.50 103 LEU A CA 1
ATOM 738 C C . LEU A 1 103 ? 3.930 -1.569 -11.650 1.00 79.50 103 LEU A C 1
ATOM 740 O O . LEU A 1 103 ? 3.356 -1.692 -10.566 1.00 79.50 103 LEU A O 1
ATOM 744 N N . VAL A 1 104 ? 3.643 -0.586 -12.507 1.00 85.62 104 VAL A N 1
ATOM 745 C CA . VAL A 1 104 ? 2.610 0.423 -12.250 1.00 85.62 104 VAL A CA 1
ATOM 746 C C . VAL A 1 104 ? 1.240 -0.250 -12.188 1.00 85.62 104 VAL A C 1
ATOM 748 O O . VAL A 1 104 ? 0.572 -0.145 -11.160 1.00 85.62 104 VAL A O 1
ATOM 751 N N . TRP A 1 105 ? 0.862 -1.039 -13.200 1.00 82.56 105 TRP A N 1
ATOM 752 C CA . TRP A 1 105 ? -0.414 -1.772 -13.215 1.00 82.56 105 TRP A CA 1
ATOM 753 C C . TRP A 1 105 ? -0.580 -2.714 -12.019 1.00 82.56 105 TRP A C 1
ATOM 755 O O . TRP A 1 105 ? -1.639 -2.769 -11.388 1.00 82.56 105 TRP A O 1
ATOM 765 N N . LEU A 1 106 ? 0.484 -3.430 -11.663 1.00 77.44 106 LEU A N 1
ATOM 766 C CA . LEU A 1 106 ? 0.487 -4.344 -10.525 1.00 77.44 106 LEU A CA 1
ATOM 767 C C . LEU A 1 106 ? 0.349 -3.604 -9.196 1.00 77.44 106 LEU A C 1
ATOM 769 O O . LEU A 1 106 ? -0.423 -4.019 -8.328 1.00 77.44 106 LEU A O 1
ATOM 773 N N . SER A 1 107 ? 1.057 -2.487 -9.043 1.00 84.00 107 SER A N 1
ATOM 774 C CA . SER A 1 107 ? 0.928 -1.639 -7.863 1.00 84.00 107 SER A CA 1
ATOM 775 C C . SER A 1 107 ? -0.479 -1.051 -7.739 1.00 84.00 107 SER A C 1
ATOM 777 O O . SER A 1 107 ? -0.986 -0.954 -6.622 1.00 84.00 107 SER A O 1
ATOM 779 N N . SER A 1 108 ? -1.159 -0.754 -8.854 1.00 87.38 108 SER A N 1
ATOM 780 C CA . SER A 1 108 ? -2.567 -0.340 -8.859 1.00 87.38 108 SER A CA 1
ATOM 781 C C . SER A 1 108 ? -3.487 -1.451 -8.350 1.00 87.38 108 SER A C 1
ATOM 783 O O . SER A 1 108 ? -4.352 -1.194 -7.512 1.00 87.38 108 SER A O 1
ATOM 785 N N . GLY A 1 109 ? -3.276 -2.698 -8.785 1.00 84.88 109 GLY A N 1
ATOM 786 C CA . GLY A 1 109 ? -4.021 -3.855 -8.277 1.00 84.88 109 GLY A CA 1
ATOM 787 C C . GLY A 1 109 ? -3.798 -4.090 -6.778 1.00 84.88 109 GLY A C 1
ATOM 788 O O . GLY A 1 109 ? -4.749 -4.299 -6.020 1.00 84.88 109 GLY A O 1
ATOM 789 N N . LEU A 1 110 ? -2.547 -3.981 -6.321 1.00 82.25 110 LEU A N 1
ATOM 790 C CA . LEU A 1 110 ? -2.197 -4.075 -4.904 1.00 82.25 110 LEU A CA 1
ATOM 791 C C . LEU A 1 110 ? -2.831 -2.943 -4.083 1.00 82.25 110 LEU A C 1
ATOM 793 O O . LEU A 1 110 ? -3.386 -3.199 -3.012 1.00 82.25 110 LEU A O 1
ATOM 797 N N . ALA A 1 111 ? -2.796 -1.709 -4.589 1.00 87.75 111 ALA A N 1
ATOM 798 C CA . ALA A 1 111 ? -3.448 -0.562 -3.970 1.00 87.75 111 ALA A CA 1
ATOM 799 C C . ALA A 1 111 ? -4.953 -0.810 -3.804 1.00 87.75 111 ALA A C 1
ATOM 801 O O . ALA A 1 111 ? -5.481 -0.654 -2.701 1.00 87.75 111 ALA A O 1
ATOM 802 N N . ALA A 1 112 ? -5.631 -1.291 -4.851 1.00 87.50 112 ALA A N 1
ATOM 803 C CA . ALA A 1 112 ? -7.052 -1.626 -4.800 1.00 87.50 112 ALA A CA 1
ATOM 804 C C . ALA A 1 112 ? -7.362 -2.698 -3.737 1.00 87.50 112 ALA A C 1
ATOM 806 O O . ALA A 1 112 ? -8.283 -2.529 -2.933 1.00 87.50 112 ALA A O 1
ATOM 807 N N . LEU A 1 113 ? -6.560 -3.767 -3.663 1.00 83.62 113 LEU A N 1
ATOM 808 C CA . LEU A 1 113 ? -6.704 -4.813 -2.642 1.00 83.62 113 LEU A CA 1
ATOM 809 C C . LEU A 1 113 ? -6.507 -4.278 -1.218 1.00 83.62 113 LEU A C 1
ATOM 811 O O . LEU A 1 113 ? -7.269 -4.626 -0.310 1.00 83.62 113 LEU A O 1
ATOM 815 N N . ILE A 1 114 ? -5.505 -3.422 -1.006 1.00 85.00 114 ILE A N 1
ATOM 816 C CA . ILE A 1 114 ? -5.239 -2.803 0.297 1.00 85.00 114 ILE A CA 1
ATOM 817 C C . ILE A 1 114 ? -6.407 -1.904 0.708 1.00 85.00 114 ILE A C 1
ATOM 819 O O . ILE A 1 114 ? -6.872 -2.001 1.849 1.00 85.00 114 ILE A O 1
ATOM 823 N N . VAL A 1 115 ? -6.911 -1.071 -0.205 1.00 87.81 115 VAL A N 1
ATOM 824 C CA . VAL A 1 115 ? -8.069 -0.198 0.034 1.00 87.81 115 VAL A CA 1
ATOM 825 C C . VAL A 1 115 ? -9.300 -1.033 0.385 1.00 87.81 115 VAL A C 1
ATOM 827 O O . VAL A 1 115 ? -9.942 -0.790 1.410 1.00 87.81 115 VAL A O 1
ATOM 830 N N . TRP A 1 116 ? -9.581 -2.091 -0.379 1.00 86.00 116 TRP A N 1
ATOM 831 C CA . TRP A 1 116 ? -10.687 -3.007 -0.095 1.00 86.00 116 TRP A CA 1
ATOM 832 C C . TRP A 1 116 ? -10.560 -3.672 1.282 1.00 86.00 116 TRP A C 1
ATOM 834 O O . TRP A 1 116 ? -11.544 -3.827 2.021 1.00 86.00 116 TRP A O 1
ATOM 844 N N . LYS A 1 117 ? -9.337 -4.033 1.683 1.00 82.44 117 LYS A N 1
ATOM 845 C CA . LYS A 1 117 ? -9.093 -4.612 3.005 1.00 82.44 117 LYS A CA 1
ATOM 846 C C . LYS A 1 117 ? -9.271 -3.594 4.135 1.00 82.44 117 LYS A C 1
ATOM 848 O O . LYS A 1 117 ? -9.630 -3.986 5.246 1.00 82.44 117 LYS A O 1
ATOM 853 N N . HIS A 1 118 ? -9.105 -2.305 3.848 1.00 86.38 118 HIS A N 1
ATOM 854 C CA . HIS A 1 118 ? -9.349 -1.205 4.778 1.00 86.38 118 HIS A CA 1
ATOM 855 C C . HIS A 1 118 ? -10.813 -0.749 4.855 1.00 86.38 118 HIS A C 1
ATOM 857 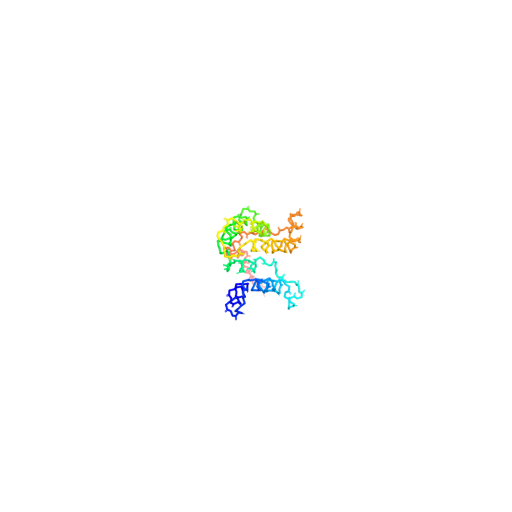O O . HIS A 1 118 ? -11.105 0.132 5.658 1.00 86.38 118 HIS A O 1
ATOM 863 N N . ARG A 1 119 ? -11.764 -1.360 4.131 1.00 86.69 119 ARG A N 1
ATOM 864 C CA . ARG A 1 119 ? -13.191 -0.957 4.149 1.00 86.69 119 ARG A CA 1
ATOM 865 C C . ARG A 1 119 ? -13.793 -0.783 5.552 1.00 86.69 119 ARG A C 1
ATOM 867 O O . ARG A 1 119 ? -14.561 0.143 5.791 1.00 86.69 119 ARG A O 1
ATOM 874 N N . THR A 1 120 ? -13.425 -1.644 6.503 1.00 85.94 120 THR A N 1
ATOM 875 C CA . THR A 1 120 ? -13.922 -1.557 7.885 1.00 85.94 120 THR A CA 1
ATOM 876 C C . THR A 1 120 ? -13.331 -0.351 8.614 1.00 85.94 120 THR A C 1
ATOM 878 O O . THR A 1 120 ? -14.031 0.304 9.377 1.00 85.94 120 THR A O 1
ATOM 881 N N . ASN A 1 121 ? -12.064 -0.026 8.349 1.00 86.44 121 ASN A N 1
ATOM 882 C CA . ASN A 1 121 ? -11.396 1.163 8.879 1.00 86.44 121 ASN A CA 1
ATOM 883 C C . ASN A 1 121 ? -11.933 2.442 8.238 1.00 86.44 121 ASN A C 1
ATOM 885 O O . ASN A 1 121 ? -12.144 3.416 8.942 1.00 86.44 121 ASN A O 1
ATOM 889 N N . ILE A 1 122 ? -12.242 2.420 6.939 1.00 87.62 122 ILE A N 1
ATOM 890 C CA . ILE A 1 122 ? -12.924 3.528 6.254 1.00 87.62 122 ILE A CA 1
ATOM 891 C C . ILE A 1 122 ? -14.279 3.796 6.918 1.00 87.62 122 ILE A C 1
ATOM 893 O O . ILE A 1 122 ? -14.588 4.934 7.255 1.00 87.62 122 ILE A O 1
ATOM 897 N N . ARG A 1 123 ? -15.065 2.747 7.196 1.00 89.25 123 ARG A N 1
ATOM 898 C CA . ARG A 1 123 ? -16.353 2.890 7.892 1.00 89.25 123 ARG A CA 1
ATOM 899 C C . ARG A 1 123 ? -16.201 3.489 9.295 1.00 89.25 123 ARG A C 1
ATOM 901 O O . ARG A 1 123 ? -17.025 4.310 9.678 1.00 89.25 123 ARG A O 1
ATOM 908 N N . ARG A 1 124 ? -15.163 3.104 10.047 1.00 87.56 124 ARG A N 1
ATOM 909 C CA . ARG A 1 124 ? -14.858 3.679 11.371 1.00 87.56 124 ARG A CA 1
ATOM 910 C C . ARG A 1 124 ? -14.377 5.125 11.284 1.00 87.56 124 ARG A C 1
ATOM 912 O O . ARG A 1 124 ? -14.803 5.932 12.096 1.00 87.56 124 ARG A O 1
ATOM 919 N N . LEU A 1 125 ? -13.561 5.467 10.284 1.00 88.75 125 LEU A N 1
ATOM 920 C CA . LEU A 1 125 ? -13.121 6.842 10.023 1.00 88.75 125 LEU A CA 1
ATOM 921 C C . LEU A 1 125 ? -14.315 7.761 9.746 1.00 88.75 125 LEU A C 1
ATOM 923 O O . LEU A 1 125 ? -14.419 8.812 10.365 1.00 88.75 125 LEU A O 1
ATOM 927 N N . ILE A 1 126 ? -15.249 7.329 8.891 1.00 88.75 126 ILE A N 1
ATOM 928 C CA . ILE A 1 126 ? -16.481 8.080 8.589 1.00 88.75 126 ILE A CA 1
ATOM 929 C C . ILE A 1 126 ? -17.343 8.273 9.847 1.00 88.75 126 ILE A C 1
ATOM 931 O O . ILE A 1 126 ? -17.987 9.304 10.001 1.00 88.75 126 ILE A O 1
ATOM 935 N N . ARG A 1 127 ? -17.347 7.294 10.759 1.00 89.00 127 ARG A N 1
ATOM 936 C CA . ARG A 1 127 ? -18.096 7.348 12.026 1.00 89.00 127 ARG A CA 1
ATOM 937 C C . ARG A 1 127 ? -17.362 8.060 13.164 1.00 89.00 127 ARG A C 1
ATOM 939 O O . ARG A 1 127 ? -17.936 8.209 14.233 1.00 89.00 127 ARG A O 1
ATOM 946 N N . GLY A 1 128 ? -16.101 8.450 12.975 1.00 85.00 128 GLY A N 1
ATOM 947 C CA . GLY A 1 128 ? -15.261 8.977 14.055 1.00 85.00 128 GLY A CA 1
ATOM 948 C C . GLY A 1 128 ? -14.861 7.942 15.120 1.00 85.00 128 GLY A C 1
ATOM 949 O O . GLY A 1 128 ? -14.333 8.314 16.159 1.00 85.00 128 GLY A O 1
ATOM 950 N N . GLU A 1 129 ? -15.068 6.649 14.863 1.00 85.31 129 GLU A N 1
ATOM 951 C CA . GLU A 1 129 ? -14.793 5.526 15.781 1.00 85.31 129 GLU A CA 1
ATOM 952 C C . GLU A 1 129 ? -13.383 4.935 15.594 1.00 85.31 129 GLU A C 1
ATOM 954 O O . GLU A 1 129 ? -13.030 3.917 16.193 1.00 85.31 129 GLU A O 1
ATOM 959 N N . GLU A 1 130 ? -12.581 5.494 14.687 1.00 85.00 130 GLU A N 1
ATOM 960 C CA . GLU A 1 130 ? -11.247 4.972 14.412 1.00 85.00 130 GLU A CA 1
ATOM 961 C C . GLU A 1 130 ? -10.265 5.368 15.521 1.00 85.00 130 GLU A C 1
ATOM 963 O O . GLU A 1 130 ? -10.201 6.521 15.949 1.00 85.00 130 GLU A O 1
ATOM 968 N N . ASN A 1 131 ? -9.448 4.407 15.953 1.00 81.25 131 ASN A N 1
ATOM 969 C CA . ASN A 1 131 ? -8.438 4.642 16.976 1.00 81.25 131 ASN A CA 1
ATOM 970 C C . ASN A 1 131 ? -7.402 5.659 16.486 1.00 81.25 131 ASN A C 1
ATOM 972 O O . ASN A 1 131 ? -6.693 5.409 15.503 1.00 81.25 131 ASN A O 1
ATOM 976 N N . ARG A 1 132 ? -7.267 6.772 17.213 1.00 81.12 132 ARG A N 1
ATOM 977 C CA . ARG A 1 132 ? -6.114 7.655 17.056 1.00 81.12 132 ARG A CA 1
ATOM 978 C C . ARG A 1 132 ? -4.884 7.005 17.673 1.00 81.12 132 ARG A C 1
ATOM 980 O O . ARG A 1 132 ? -4.920 6.482 18.783 1.00 81.12 132 ARG A O 1
ATOM 987 N N . PHE A 1 133 ? -3.784 7.075 16.946 1.00 75.25 133 PHE A N 1
ATOM 988 C CA . PHE A 1 133 ? -2.448 6.817 17.437 1.00 75.25 133 PHE A CA 1
ATOM 989 C C . PHE A 1 133 ? -2.128 7.867 18.508 1.00 75.25 133 PHE A C 1
ATOM 991 O O . PHE A 1 133 ? -1.735 8.991 18.192 1.00 75.25 133 PHE A O 1
ATOM 998 N N . SER A 1 134 ? -2.376 7.539 19.780 1.00 59.16 134 SER A N 1
ATOM 999 C CA . SER A 1 134 ? -2.010 8.421 20.885 1.00 59.16 134 SER A CA 1
ATOM 1000 C C . SER A 1 134 ? -0.512 8.289 21.154 1.00 59.16 134 SER A C 1
ATOM 1002 O O . SER A 1 134 ? 0.033 7.195 21.304 1.00 59.16 134 SER A O 1
ATOM 1004 N N . ARG A 1 135 ? 0.175 9.431 21.228 1.00 56.81 135 ARG A N 1
ATOM 1005 C CA . ARG A 1 135 ? 1.548 9.531 21.734 1.00 56.81 135 ARG A CA 1
ATOM 1006 C C . ARG A 1 135 ? 1.538 9.490 23.264 1.00 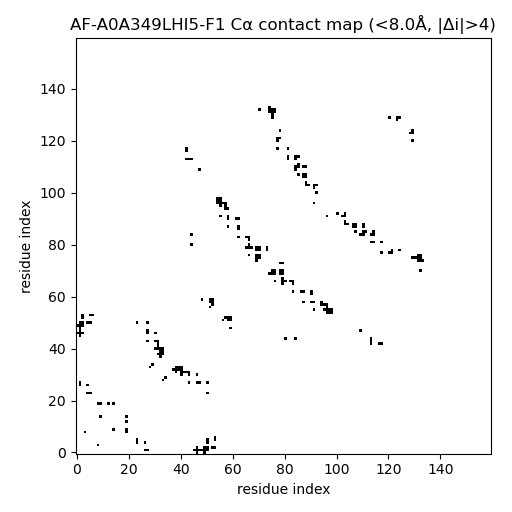56.81 135 ARG A C 1
ATOM 1008 O O . ARG A 1 135 ? 2.043 10.403 23.905 1.00 56.81 135 ARG A O 1
ATOM 1015 N N . THR A 1 136 ? 0.934 8.481 23.880 1.00 43.31 136 THR A N 1
ATOM 1016 C CA . THR A 1 136 ? 1.075 8.323 25.331 1.00 43.31 136 THR A CA 1
ATOM 1017 C C . THR A 1 136 ? 2.299 7.459 25.584 1.00 43.31 136 THR A C 1
ATOM 1019 O O . THR A 1 136 ? 2.209 6.240 25.709 1.00 43.31 136 THR A O 1
ATOM 1022 N N . SER A 1 137 ? 3.466 8.109 25.630 1.00 39.62 137 SER A N 1
ATOM 1023 C CA . SER A 1 137 ? 4.592 7.556 26.375 1.00 39.62 137 SER A CA 1
ATOM 1024 C C . SER A 1 137 ? 4.105 7.375 27.806 1.00 39.62 137 SER A C 1
ATOM 1026 O O . SER A 1 137 ? 3.716 8.341 28.464 1.00 39.62 137 SER A O 1
ATOM 1028 N N . LYS A 1 138 ? 4.056 6.128 28.264 1.00 43.28 138 LYS A N 1
ATOM 1029 C CA . LYS A 1 138 ? 3.863 5.796 29.670 1.00 43.28 138 LYS A CA 1
ATOM 1030 C C . LYS A 1 138 ? 5.161 6.205 30.383 1.00 43.28 138 LYS A C 1
ATOM 1032 O O . LYS A 1 138 ? 6.033 5.374 30.610 1.00 43.28 138 LYS A O 1
ATOM 1037 N N . ALA A 1 139 ? 5.337 7.501 30.649 1.00 43.81 139 ALA A N 1
ATOM 1038 C CA . ALA A 1 139 ? 6.288 7.937 31.662 1.00 43.81 139 ALA A CA 1
ATOM 1039 C C . ALA A 1 139 ? 5.788 7.360 32.993 1.00 43.81 139 ALA A C 1
ATOM 1041 O O . ALA A 1 139 ? 4.593 7.433 33.282 1.00 43.81 139 ALA A O 1
ATOM 1042 N N . GLY A 1 140 ? 6.682 6.669 33.699 1.00 43.72 140 GLY A N 1
ATOM 1043 C CA . GLY A 1 140 ? 6.386 5.806 34.836 1.00 43.72 140 GLY A CA 1
ATOM 1044 C C . GLY A 1 140 ? 5.393 6.411 35.822 1.00 43.72 140 GLY A C 1
ATOM 1045 O O . GLY A 1 140 ? 5.509 7.565 36.223 1.00 43.72 140 GLY A O 1
ATOM 1046 N N . ASN A 1 141 ? 4.426 5.584 36.202 1.00 44.59 141 ASN A N 1
ATOM 1047 C CA . ASN A 1 141 ? 3.532 5.804 37.323 1.00 44.59 141 ASN A CA 1
ATOM 1048 C C . ASN A 1 141 ? 4.400 5.805 38.595 1.00 44.59 141 ASN A C 1
ATOM 1050 O O . ASN A 1 141 ? 4.650 4.750 39.171 1.00 44.59 141 ASN A O 1
ATOM 1054 N N . GLY A 1 142 ? 4.952 6.968 38.946 1.00 47.38 142 GLY A N 1
ATOM 1055 C CA . GLY A 1 142 ? 5.545 7.212 40.253 1.00 47.38 142 GLY A CA 1
ATOM 1056 C C . GLY A 1 142 ? 4.438 7.124 41.294 1.00 47.38 142 GLY A C 1
ATOM 1057 O O . GLY A 1 142 ? 3.387 7.740 41.145 1.00 47.38 142 GLY A O 1
ATOM 1058 N N . GLU A 1 143 ? 4.666 6.268 42.275 1.00 53.97 143 GLU A N 1
ATOM 1059 C CA . GLU A 1 143 ? 3.797 5.915 43.386 1.00 53.97 143 GLU A CA 1
ATOM 1060 C C . GLU A 1 143 ? 3.096 7.127 44.018 1.00 53.97 143 GLU A C 1
ATOM 1062 O O . GLU A 1 143 ? 3.722 7.947 44.683 1.00 53.97 143 GLU A O 1
ATOM 1067 N N . ASN A 1 144 ? 1.770 7.194 43.892 1.00 46.94 144 ASN A N 1
ATOM 1068 C CA . ASN A 1 144 ? 0.950 7.874 44.889 1.00 46.94 144 ASN A CA 1
ATOM 1069 C C . ASN A 1 144 ? 0.580 6.822 45.938 1.00 46.94 144 ASN A C 1
ATOM 1071 O O . ASN A 1 144 ? -0.478 6.197 45.854 1.00 46.94 144 ASN A O 1
ATOM 1075 N N . LEU A 1 145 ? 1.491 6.582 46.885 1.00 56.75 145 LEU A N 1
ATOM 1076 C CA . LEU A 1 145 ? 1.123 5.969 48.159 1.00 56.75 145 LEU A CA 1
ATOM 1077 C C . LEU A 1 145 ? 0.128 6.920 48.839 1.00 56.75 145 LEU A C 1
ATOM 1079 O O . LEU A 1 145 ? 0.429 8.113 48.952 1.00 56.75 145 LEU A O 1
ATOM 1083 N N . PRO A 1 146 ? -1.056 6.455 49.257 1.00 49.50 146 PRO A N 1
ATOM 1084 C CA . PRO A 1 146 ? -1.960 7.309 50.001 1.00 49.50 146 PRO A CA 1
ATOM 1085 C C . PRO A 1 146 ? -1.316 7.641 51.359 1.00 49.50 146 PRO A C 1
ATOM 1087 O O . PRO A 1 146 ? -0.867 6.764 52.096 1.00 49.50 146 PRO A O 1
ATOM 1090 N N . LEU A 1 147 ? -1.207 8.940 51.653 1.00 59.34 147 LEU A N 1
ATOM 1091 C CA . LEU A 1 147 ? -0.654 9.505 52.893 1.00 59.34 147 LEU A CA 1
ATOM 1092 C C . LEU A 1 147 ? -1.627 9.377 54.086 1.00 59.34 147 LEU A C 1
ATOM 1094 O O . LEU A 1 147 ? -1.591 10.196 55.000 1.00 59.34 147 LEU A O 1
ATOM 1098 N N . ASP 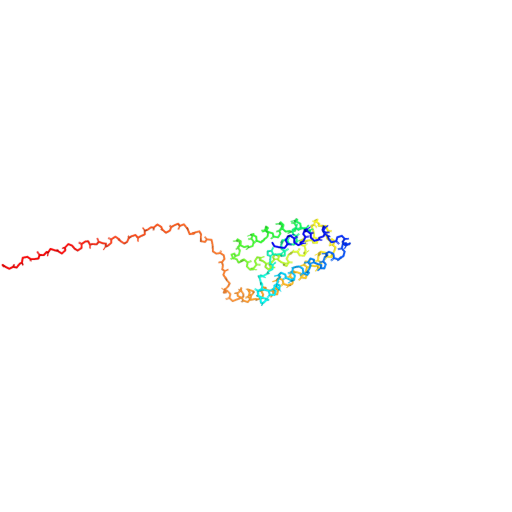A 1 148 ? -2.514 8.381 54.085 1.00 54.91 148 ASP A N 1
ATOM 1099 C CA . ASP A 1 148 ? -3.566 8.191 55.091 1.00 54.91 148 ASP A CA 1
ATOM 1100 C C . ASP A 1 148 ? -3.465 6.856 55.843 1.00 54.91 148 ASP A C 1
ATOM 1102 O O . ASP A 1 148 ? -4.430 6.405 56.454 1.00 54.91 148 ASP A O 1
ATOM 1106 N N . ALA A 1 149 ? -2.269 6.266 55.913 1.00 58.34 149 ALA A N 1
ATOM 1107 C CA . ALA A 1 149 ? -1.957 5.288 56.952 1.00 58.34 149 ALA A CA 1
ATOM 1108 C C . ALA A 1 149 ? -1.807 6.002 58.312 1.00 58.34 149 ALA A C 1
ATOM 1110 O O . ALA A 1 149 ? -0.724 6.054 58.899 1.00 58.34 149 ALA A O 1
ATOM 1111 N N . SER A 1 150 ? -2.901 6.591 58.806 1.00 49.88 150 SER A N 1
ATOM 1112 C CA . SER A 1 150 ? -3.060 6.920 60.216 1.00 49.88 150 SER A CA 1
ATOM 1113 C C . SER A 1 150 ? -2.961 5.614 60.991 1.00 49.88 150 SER A C 1
ATOM 1115 O O . SER A 1 150 ? -3.844 4.761 60.933 1.00 49.88 150 SER A O 1
ATOM 1117 N N . ILE A 1 151 ? -1.830 5.444 61.664 1.00 57.56 151 ILE A N 1
ATOM 1118 C CA . ILE A 1 151 ? -1.602 4.382 62.631 1.00 57.56 151 ILE A CA 1
ATOM 1119 C C . ILE A 1 151 ? -2.654 4.561 63.729 1.00 57.56 151 ILE A C 1
ATOM 1121 O O . ILE A 1 151 ? -2.502 5.409 64.608 1.00 57.56 151 ILE A O 1
ATOM 1125 N N . ASP A 1 152 ? -3.722 3.767 63.670 1.00 55.59 152 ASP A N 1
ATOM 1126 C CA . ASP A 1 152 ? -4.617 3.546 64.799 1.00 55.59 152 ASP A CA 1
ATOM 1127 C C . ASP A 1 152 ? -3.820 2.808 65.882 1.00 55.59 152 ASP A C 1
ATOM 1129 O O . ASP A 1 152 ? -3.755 1.578 65.932 1.00 55.59 152 ASP A O 1
ATOM 1133 N N . VAL A 1 153 ? -3.158 3.575 66.751 1.00 60.56 153 VAL A N 1
ATOM 1134 C CA . VAL A 1 153 ? -2.621 3.059 68.010 1.00 60.56 153 VAL A CA 1
ATOM 1135 C C . VAL A 1 153 ? -3.820 2.777 68.908 1.00 60.56 153 VAL A C 1
ATOM 1137 O O . VAL A 1 153 ? -4.290 3.638 69.648 1.00 60.56 153 VAL A O 1
ATOM 1140 N N . HIS A 1 154 ? -4.345 1.558 68.817 1.00 54.22 154 HIS A N 1
ATOM 1141 C CA . HIS A 1 154 ? -5.285 1.033 69.792 1.00 54.22 154 HIS A CA 1
ATOM 1142 C C . HIS A 1 154 ? -4.544 0.883 71.127 1.00 54.22 154 HIS A C 1
ATOM 1144 O O . HIS A 1 154 ? -3.773 -0.055 71.322 1.00 54.22 154 HIS A O 1
ATOM 1150 N N . THR A 1 155 ? -4.728 1.840 72.034 1.00 60.69 155 THR A N 1
ATOM 1151 C CA . THR A 1 155 ? -4.348 1.710 73.441 1.00 60.69 155 THR A CA 1
ATOM 1152 C C . THR A 1 155 ? -5.287 0.697 74.103 1.00 60.69 155 THR A C 1
ATOM 1154 O O . THR A 1 155 ? -6.499 0.927 74.134 1.00 60.69 155 THR A O 1
ATOM 1157 N N . PRO A 1 156 ? -4.787 -0.432 74.642 1.00 54.53 156 PRO A N 1
ATOM 1158 C CA . PRO A 1 156 ? -5.606 -1.307 75.465 1.00 54.53 156 PRO A CA 1
ATOM 1159 C C . PRO A 1 156 ? -5.955 -0.554 76.746 1.00 54.53 156 PRO A C 1
ATOM 1161 O O . PRO A 1 156 ? -5.076 -0.193 77.528 1.00 54.53 156 PRO A O 1
ATOM 1164 N N . GLY A 1 157 ? -7.243 -0.264 76.904 1.00 48.56 157 GLY A N 1
ATOM 1165 C CA . GLY A 1 157 ? -7.782 0.378 78.086 1.00 48.56 157 GLY A CA 1
ATOM 1166 C C . GLY A 1 157 ? -7.598 -0.476 79.336 1.00 48.56 157 GLY A C 1
ATOM 1167 O O . GLY A 1 157 ? -7.856 -1.681 79.329 1.00 48.56 157 GLY A O 1
ATOM 1168 N N . ASP A 1 158 ? -7.216 0.219 80.404 1.00 50.72 158 ASP A N 1
ATOM 1169 C CA . ASP A 1 158 ? -7.560 -0.080 81.789 1.00 50.72 158 ASP A CA 1
ATOM 1170 C C . ASP A 1 158 ? -8.972 -0.650 81.913 1.00 50.72 158 ASP A C 1
ATOM 1172 O O . ASP A 1 158 ? -9.931 -0.016 81.463 1.00 50.72 158 ASP A O 1
ATOM 1176 N N . LYS A 1 159 ? -9.088 -1.782 82.611 1.00 48.22 159 LYS A N 1
ATOM 1177 C CA . LYS A 1 159 ? -10.254 -2.197 83.406 1.00 48.22 159 LYS A CA 1
ATOM 1178 C C . LYS A 1 159 ? -9.787 -3.159 84.518 1.00 48.22 159 LYS A C 1
ATOM 1180 O O . LYS A 1 159 ? -8.772 -3.825 84.333 1.00 48.22 159 LYS A O 1
ATOM 1185 N N . PRO A 1 160 ? -10.536 -3.215 85.633 1.00 55.22 160 PRO A N 1
ATOM 1186 C CA . PRO A 1 160 ? -10.133 -2.719 86.957 1.00 55.22 160 PRO A CA 1
ATOM 1187 C C . PRO A 1 160 ? -9.317 -3.688 87.815 1.00 55.22 160 PRO A C 1
ATOM 1189 O O . PRO A 1 160 ? -9.444 -4.917 87.618 1.00 55.22 160 PRO A O 1
#

Mean predicted aligned error: 14.26 Å

Radius of gyration: 25.94 Å; Cα contacts (8 Å, |Δi|>4): 149; chains: 1; bounding box: 35×36×105 Å

Sequence (160 aa):
KGWVPAALFPLLAGVGFPWGFFFGLAAIAGHMFSFWVGFKGGKGMATGAGALLALAPTAVLIGLIMWFSLTLGSGYVSLASILVAVATPPIIAFTPHQGGAELVWLSSGLAALIVWKHRTNIRRLIRGEENRFSRTSKAGNGENLPLDASIDVHTPGDKP

Foldseek 3Di:
DLQCLLPVVVVPVPDDPPPSVVSSVVVLVCQCQVVVVVNNHDLSQVNLLNNCCSWPVVLSVVLVVQLVVCCVVVLANLVSSLVSLVCSLVSRVPGDTDNPPVVSVVSVVVSVSSNVSCPVVVVCVVVVNGDGNDPPPCPDPDDPPPPPPPPPPPDDDDDD

Secondary structure (DSSP, 8-state):
--HHHHHHHHHHH---HHHHHHHHHHHHHHHHT-GGGTT----SHHHHHHHHHHH-HHHHHHHHHHHHHHHHHHS-HHHHHHHHHHHHHHHHHTS--SSHHHHHHHHHHHHHHHHHHTHHHHHHHHTT-SPP--------------TT------------